Protein AF-A0A974CHT6-F1 (afdb_monomer)

Foldseek 3Di:
DPPDPVVVVVVVVVVLVVVQVVVCVVVVHDDDPVVSVVVVVVVVVVVLVVLLVVLLLVQLVQVVVCCVQQDPDDDPPDPCCLPVVPDPDDVVVVVLECSVVLSVLSVVQSVVCSPPPDHDDPLSSLVSSVVVLVVLVVVPVPDDPVSVVSSCSHCVSVVVVCPDPVVVVSND

Secondary structure (DSSP, 8-state):
---SHHHHHHHHHHHHHHHHHHHHHHTT----HHHHHHHHHHHHHHHHHHHHHHHHHHHHHHHHTTHHHH-SS---S-HHHHHT---SS-HHHHHTSTHHHHHHHHHHHHHHHTTSSSPPPHHHHHHHHHHHHHHHHHHHTTT-HHHHHHHHHHHHHHHHHHHSHHHHHHH-

Radius of gyration: 25.08 Å; Cα contacts (8 Å, |Δi|>4): 79; chains: 1; bounding box: 67×35×67 Å

Mean predicted aligned error: 10.2 Å

pLDDT: mean 80.15, std 12.29, range [48.0, 95.94]

Structure (mmCIF, N/CA/C/O backbone):
data_AF-A0A974CHT6-F1
#
_entry.id   AF-A0A974CHT6-F1
#
loop_
_atom_site.group_PDB
_atom_site.id
_atom_site.type_symbol
_atom_site.label_atom_id
_atom_site.label_alt_id
_atom_site.label_comp_id
_atom_site.label_asym_id
_atom_site.label_entity_id
_atom_site.label_seq_id
_atom_site.pdbx_PDB_ins_code
_atom_site.Cartn_x
_atom_site.Cartn_y
_atom_site.Cartn_z
_atom_site.occupancy
_atom_site.B_iso_or_equiv
_atom_site.auth_seq_id
_atom_site.auth_comp_id
_atom_site.auth_asym_id
_atom_site.auth_atom_id
_atom_site.pdbx_PDB_model_num
ATOM 1 N N . MET A 1 1 ? -43.988 22.613 19.667 1.00 48.34 1 MET A N 1
ATOM 2 C CA . MET A 1 1 ? -43.231 21.391 19.299 1.00 48.34 1 MET A CA 1
ATOM 3 C C . MET A 1 1 ? -41.771 21.501 19.773 1.00 48.34 1 MET A C 1
ATOM 5 O O . MET A 1 1 ? -40.888 21.735 18.965 1.00 48.34 1 MET A O 1
ATOM 9 N N . THR A 1 2 ? -41.495 21.365 21.077 1.00 52.28 2 THR A N 1
ATOM 10 C CA . THR A 1 2 ? -40.150 21.598 21.675 1.00 52.28 2 THR A CA 1
ATOM 11 C C . THR A 1 2 ? -39.684 20.476 22.620 1.00 52.28 2 THR A C 1
ATOM 13 O O . THR A 1 2 ? -38.733 20.643 23.373 1.00 52.28 2 THR A O 1
ATOM 16 N N . GLY A 1 3 ? -40.326 19.301 22.594 1.00 50.88 3 GLY A N 1
ATOM 17 C CA . GLY A 1 3 ? -40.117 18.255 23.609 1.00 50.88 3 GLY A CA 1
ATOM 18 C C . GLY A 1 3 ? -39.080 17.165 23.299 1.00 50.88 3 GLY A C 1
ATOM 19 O O . GLY A 1 3 ? -38.813 16.337 24.166 1.00 50.88 3 GLY A O 1
ATOM 20 N N . PHE A 1 4 ? -38.507 17.107 22.090 1.00 48.00 4 PHE A N 1
ATOM 21 C CA . PHE A 1 4 ? -37.758 15.915 21.650 1.00 48.00 4 PHE A CA 1
ATOM 22 C C . PHE A 1 4 ? -36.236 15.991 21.862 1.00 48.00 4 PHE A C 1
ATOM 24 O O . PHE A 1 4 ? -35.592 14.971 22.102 1.00 48.00 4 PHE A O 1
ATOM 31 N N . THR A 1 5 ? -35.645 17.188 21.863 1.00 51.38 5 THR A N 1
ATOM 32 C CA . THR A 1 5 ? -34.188 17.373 22.006 1.00 51.38 5 THR A CA 1
ATOM 33 C C . THR A 1 5 ? -33.680 17.134 23.433 1.00 51.38 5 THR A C 1
ATOM 35 O O . THR A 1 5 ? -32.550 16.688 23.611 1.00 51.38 5 THR A O 1
ATOM 38 N N . GLY A 1 6 ? -34.512 17.329 24.463 1.00 48.66 6 GLY A N 1
ATOM 39 C CA . GLY A 1 6 ? -34.109 17.139 25.865 1.00 48.66 6 GLY A CA 1
ATOM 40 C C . GLY A 1 6 ? -33.892 15.676 26.285 1.00 48.66 6 GLY A C 1
ATOM 41 O O . GLY A 1 6 ? -33.012 15.388 27.098 1.00 48.66 6 GLY A O 1
ATOM 42 N N . ARG A 1 7 ? -34.648 14.725 25.715 1.00 48.78 7 ARG A N 1
ATOM 43 C CA . ARG A 1 7 ? -34.564 13.300 26.099 1.00 48.78 7 ARG A CA 1
ATOM 44 C C . ARG A 1 7 ? -33.291 12.616 25.597 1.00 48.78 7 ARG A C 1
ATOM 46 O O . ARG A 1 7 ? -32.729 11.790 26.315 1.00 48.78 7 ARG A O 1
ATOM 53 N N . VAL A 1 8 ? -32.797 12.980 24.413 1.00 50.69 8 VAL A N 1
ATOM 54 C CA . VAL A 1 8 ? -31.601 12.353 23.816 1.00 50.69 8 VAL A CA 1
ATOM 55 C C . VAL A 1 8 ? -30.332 12.700 24.609 1.00 50.69 8 VAL A C 1
ATOM 57 O O . VAL A 1 8 ? -29.491 11.829 24.852 1.00 50.69 8 VAL A O 1
ATOM 60 N N . THR A 1 9 ? -30.230 13.934 25.109 1.00 52.81 9 THR A N 1
ATOM 61 C CA . THR A 1 9 ? -29.095 14.413 25.920 1.00 52.81 9 THR A CA 1
ATOM 62 C C . THR A 1 9 ? -29.062 13.788 27.322 1.00 52.81 9 THR A C 1
ATO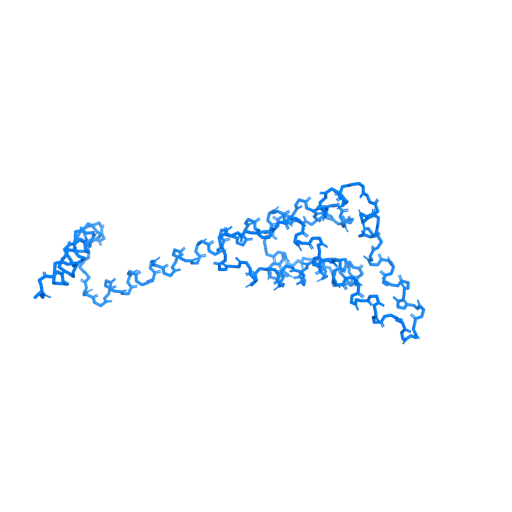M 64 O O . THR A 1 9 ? -27.993 13.571 27.893 1.00 52.81 9 THR A O 1
ATOM 67 N N . ALA A 1 10 ? -30.225 13.457 27.893 1.00 52.91 10 ALA A N 1
ATOM 68 C CA . ALA A 1 10 ? -30.318 12.811 29.205 1.00 52.91 10 ALA A CA 1
ATOM 69 C C . ALA A 1 10 ? -29.922 11.321 29.156 1.00 52.91 10 ALA A C 1
ATOM 71 O O . ALA A 1 10 ? -29.203 10.834 30.032 1.00 52.91 10 ALA A O 1
ATOM 72 N N . ILE A 1 11 ? -30.324 10.606 28.099 1.00 52.44 11 ILE A N 1
ATOM 73 C CA . ILE A 1 11 ? -30.021 9.175 27.917 1.00 52.44 11 ILE A CA 1
ATOM 74 C C . ILE A 1 11 ? -28.517 8.945 27.669 1.00 52.44 11 ILE A C 1
ATOM 76 O O . ILE A 1 11 ? -27.937 7.983 28.186 1.00 52.44 11 ILE A O 1
ATOM 80 N N . THR A 1 12 ? -27.848 9.857 26.957 1.00 53.25 12 THR A N 1
ATOM 81 C CA . THR A 1 12 ? -26.387 9.811 26.746 1.00 53.25 12 THR A CA 1
ATOM 82 C C . THR A 1 12 ? -25.590 10.082 28.027 1.00 53.25 12 THR A C 1
ATOM 84 O O . THR A 1 12 ? -24.554 9.453 28.244 1.00 53.25 12 THR A O 1
ATOM 87 N N . LYS A 1 13 ? -26.077 10.943 28.934 1.00 56.69 13 LYS A N 1
ATOM 88 C CA . LYS A 1 13 ? -25.431 11.178 30.243 1.00 56.69 13 LYS A CA 1
ATOM 89 C C . LYS A 1 13 ? -25.548 9.980 31.196 1.00 56.69 13 LYS A C 1
ATOM 91 O O . LYS A 1 13 ? -24.578 9.638 31.871 1.00 56.69 13 LYS A O 1
ATOM 96 N N . LEU A 1 14 ? -26.703 9.310 31.230 1.00 53.97 14 LEU A N 1
ATOM 97 C CA . LEU A 1 14 ? -26.953 8.178 32.137 1.00 53.97 14 LEU A CA 1
ATOM 98 C C . LEU A 1 14 ? -26.169 6.910 31.761 1.00 53.97 14 LEU A C 1
ATOM 100 O O . LEU A 1 14 ? -25.674 6.197 32.635 1.00 53.97 14 LEU A O 1
ATOM 104 N N . THR A 1 15 ? -26.004 6.640 30.467 1.00 56.62 15 THR A N 1
ATOM 105 C CA . THR A 1 15 ? -25.228 5.484 29.982 1.00 56.62 15 THR A CA 1
ATOM 106 C C . THR A 1 15 ? -23.719 5.660 30.172 1.00 56.62 15 THR A C 1
ATOM 108 O O . THR A 1 15 ? -23.032 4.677 30.460 1.00 56.62 15 THR A O 1
ATOM 111 N N . LYS A 1 16 ? -23.207 6.900 30.110 1.00 59.50 16 LYS A N 1
ATOM 112 C CA . LYS A 1 16 ? -21.796 7.226 30.390 1.00 59.50 16 LYS A CA 1
ATOM 113 C C . LYS A 1 16 ? -21.415 6.904 31.846 1.00 59.50 16 LYS A C 1
ATOM 115 O O . LYS A 1 16 ? -20.364 6.313 32.075 1.00 59.50 16 LYS A O 1
ATOM 120 N N . ARG A 1 17 ? -22.312 7.176 32.807 1.00 64.06 17 ARG A N 1
ATOM 121 C CA . ARG A 1 17 ? -22.082 6.908 34.243 1.00 64.06 17 ARG A CA 1
ATOM 122 C C . ARG A 1 17 ? -22.029 5.424 34.615 1.00 64.06 17 ARG A C 1
ATOM 124 O O . ARG A 1 17 ? -21.276 5.042 35.496 1.00 64.06 17 ARG A O 1
ATOM 131 N N . ARG A 1 18 ? -22.792 4.539 33.963 1.00 70.31 18 ARG A N 1
ATOM 132 C CA . ARG A 1 18 ? -22.760 3.106 34.333 1.00 70.31 18 ARG A CA 1
ATOM 133 C C . ARG A 1 18 ? -21.427 2.429 34.009 1.00 70.31 18 ARG A C 1
ATOM 135 O O . ARG A 1 18 ? -21.003 1.550 34.752 1.00 70.31 18 ARG A O 1
ATOM 142 N N . ARG A 1 19 ? -20.770 2.819 32.910 1.00 70.31 19 ARG A N 1
ATOM 143 C CA . ARG A 1 19 ? -19.466 2.251 32.530 1.00 70.31 19 ARG A CA 1
ATOM 144 C C . ARG A 1 19 ? -18.322 2.802 33.384 1.00 70.31 19 ARG A C 1
ATOM 146 O O . ARG A 1 19 ? -17.406 2.039 33.674 1.00 70.31 19 ARG A O 1
ATOM 153 N N . SER A 1 20 ? -18.403 4.062 33.827 1.00 77.12 20 SER A N 1
ATOM 154 C CA . SER A 1 20 ? -17.371 4.669 34.678 1.00 77.12 20 SER A CA 1
ATOM 155 C C . SER A 1 20 ? -17.254 3.969 36.033 1.00 77.12 20 SER A C 1
ATOM 157 O O . SER A 1 20 ? -16.154 3.592 36.425 1.00 77.12 20 SER A O 1
ATOM 159 N N . TYR A 1 21 ? -18.380 3.666 36.690 1.00 85.00 21 TYR A N 1
ATOM 160 C CA . TYR A 1 21 ? -18.367 3.022 38.012 1.00 85.00 21 TYR A CA 1
ATOM 161 C C . TYR A 1 21 ? -17.761 1.613 38.020 1.00 85.00 21 TYR A C 1
ATOM 163 O O . TYR A 1 21 ? -17.239 1.173 39.044 1.00 85.00 21 TYR A O 1
ATOM 171 N N . LYS A 1 22 ? -17.833 0.881 36.900 1.00 90.19 22 LYS A N 1
ATOM 172 C CA . LYS A 1 22 ? -17.189 -0.435 36.791 1.00 90.19 22 LYS A CA 1
ATOM 173 C C . LYS A 1 22 ? -15.663 -0.290 36.786 1.00 90.19 22 LYS A C 1
ATOM 175 O O . LYS A 1 22 ? -14.997 -0.956 37.568 1.00 90.19 22 LYS A O 1
ATOM 180 N N . TRP A 1 23 ? -15.140 0.614 35.959 1.00 88.69 23 TRP A N 1
ATOM 181 C CA . TRP A 1 23 ? -13.703 0.880 35.854 1.00 88.69 23 TRP A CA 1
ATOM 182 C C . TRP A 1 23 ? -13.120 1.480 37.140 1.00 88.69 23 TRP A C 1
ATOM 184 O O . TRP A 1 23 ? -12.047 1.067 37.558 1.00 88.69 23 TRP A O 1
ATOM 194 N N . GLU A 1 24 ? -13.829 2.398 37.806 1.00 92.75 24 GLU A N 1
ATOM 195 C CA . GLU A 1 24 ? -13.402 2.960 39.103 1.00 92.75 24 GLU A CA 1
ATOM 196 C C . GLU A 1 24 ? -13.269 1.885 40.182 1.00 92.75 24 GLU A C 1
ATOM 198 O O . GLU A 1 24 ? -12.326 1.899 40.972 1.00 92.75 24 GLU A O 1
ATOM 203 N N . ARG A 1 25 ? -14.193 0.916 40.188 1.00 94.06 25 ARG A N 1
ATOM 204 C CA . ARG A 1 25 ? -14.154 -0.224 41.108 1.00 94.06 25 ARG A CA 1
ATOM 205 C C . ARG A 1 25 ? -12.992 -1.166 40.802 1.00 94.06 25 ARG A C 1
ATOM 207 O O . ARG A 1 25 ? -12.315 -1.597 41.726 1.00 94.06 25 ARG A O 1
ATOM 214 N N . GLU A 1 26 ? -12.773 -1.488 39.528 1.00 93.81 26 GLU A N 1
ATOM 215 C CA . GLU A 1 26 ? -11.685 -2.375 39.089 1.00 93.81 26 GLU A CA 1
ATOM 216 C C . GLU A 1 26 ? -10.303 -1.761 39.347 1.00 93.81 26 GLU A C 1
ATOM 218 O O . GLU A 1 26 ? -9.392 -2.461 39.776 1.00 93.81 26 GLU A O 1
ATOM 223 N N . LEU A 1 27 ? -10.161 -0.449 39.143 1.00 92.50 27 LEU A N 1
ATOM 224 C CA . LEU A 1 27 ? -8.911 0.288 39.351 1.00 92.50 27 LEU A CA 1
ATOM 225 C C . LEU A 1 27 ? -8.738 0.808 40.787 1.00 92.50 27 LEU A C 1
ATOM 227 O O . LEU A 1 27 ? -7.712 1.417 41.080 1.00 92.50 27 LEU A O 1
ATOM 231 N N . GLN A 1 28 ? -9.735 0.604 41.658 1.00 95.81 28 GLN A N 1
ATOM 232 C CA . GLN A 1 28 ? -9.777 1.104 43.039 1.00 95.81 28 GLN A CA 1
ATOM 233 C C . GLN A 1 28 ? -9.444 2.606 43.156 1.00 95.81 28 GLN A C 1
ATOM 235 O O . GLN A 1 28 ? -8.813 3.052 44.113 1.00 95.81 28 GLN A O 1
ATOM 240 N N . ARG A 1 29 ? -9.872 3.404 42.170 1.00 94.50 29 ARG A N 1
ATOM 241 C CA . ARG A 1 29 ? -9.608 4.847 42.075 1.00 94.50 29 ARG A CA 1
ATOM 242 C C . ARG A 1 29 ? -10.847 5.569 41.566 1.00 94.50 29 ARG A C 1
ATOM 244 O O . ARG A 1 29 ? -11.471 5.116 40.613 1.00 94.50 29 ARG A O 1
ATOM 251 N N . THR A 1 30 ? -11.165 6.714 42.161 1.00 94.19 30 THR A N 1
ATOM 252 C CA . THR A 1 30 ? -12.167 7.648 41.636 1.00 94.19 30 THR A CA 1
ATOM 253 C C . THR A 1 30 ? -11.527 8.580 40.608 1.00 94.19 30 THR A C 1
ATOM 255 O O . THR A 1 30 ? -10.381 9.004 40.773 1.00 94.19 30 THR A O 1
ATOM 258 N N . PHE A 1 31 ? -12.253 8.899 39.538 1.00 91.12 31 PHE A N 1
ATOM 259 C CA . PHE A 1 31 ? -11.799 9.859 38.535 1.00 91.12 31 PHE A CA 1
ATOM 260 C C . PHE A 1 31 ? -12.698 11.090 38.555 1.00 91.12 31 PHE A C 1
ATOM 262 O O . PHE A 1 31 ? -13.922 11.004 38.656 1.00 91.12 31 PHE A O 1
ATOM 269 N N . THR A 1 32 ? -12.081 12.252 38.416 1.00 93.56 32 THR A N 1
ATOM 270 C CA . THR A 1 32 ? -12.792 13.498 38.138 1.00 93.56 32 THR A CA 1
ATOM 271 C C . THR A 1 32 ? -13.400 13.468 36.733 1.00 93.56 32 THR A C 1
ATOM 273 O O . THR A 1 32 ? -12.954 12.731 35.846 1.00 93.56 32 THR A O 1
ATOM 276 N N . ASP A 1 33 ? -14.408 14.308 36.488 1.00 88.75 33 ASP A N 1
ATOM 277 C CA . ASP A 1 33 ? -15.046 14.401 35.168 1.00 88.75 33 ASP A CA 1
ATOM 278 C C . ASP A 1 33 ? -14.041 14.763 34.050 1.00 88.75 33 ASP A C 1
ATOM 280 O O . ASP A 1 33 ? -14.169 14.288 32.916 1.00 88.75 33 ASP A O 1
ATOM 284 N N . SER A 1 34 ? -13.015 15.568 34.355 1.00 90.88 34 SER A N 1
ATOM 285 C CA . SER A 1 34 ? -11.960 15.953 33.406 1.00 90.88 34 SER A CA 1
ATOM 286 C C . SER A 1 34 ? -10.999 14.801 33.091 1.00 90.88 34 SER A C 1
ATOM 288 O O . SER A 1 34 ? -10.653 14.586 31.922 1.00 90.88 34 SER A O 1
ATOM 290 N N . GLU A 1 35 ? -10.611 14.008 34.092 1.00 91.81 35 GLU A N 1
ATOM 291 C CA . GLU A 1 35 ? -9.828 12.785 33.886 1.00 91.81 35 GLU A CA 1
ATOM 292 C C . GLU A 1 35 ? -10.614 11.776 33.046 1.00 91.81 35 GLU A C 1
ATOM 294 O O . GLU A 1 35 ? -10.083 11.237 32.074 1.00 91.81 35 GLU A O 1
ATOM 299 N N . TRP A 1 36 ? -11.907 11.593 33.334 1.00 91.06 36 TRP A N 1
ATOM 300 C CA . TRP A 1 36 ? -12.780 10.731 32.537 1.00 91.06 36 TRP A CA 1
ATOM 301 C C . TRP A 1 36 ? -12.861 11.170 31.078 1.00 91.06 36 TRP A C 1
ATOM 303 O O . TRP A 1 36 ? -12.789 10.342 30.165 1.00 91.06 36 TRP A O 1
ATOM 313 N N . GLN A 1 37 ? -12.987 12.474 30.834 1.00 86.12 37 GLN A N 1
ATOM 314 C CA . GLN A 1 37 ? -12.999 13.009 29.478 1.00 86.12 37 GLN A CA 1
ATOM 315 C C . GLN A 1 37 ? -11.670 12.751 28.754 1.00 86.12 37 GLN A C 1
ATOM 317 O O . GLN A 1 37 ? -11.675 12.414 27.566 1.00 86.12 37 GLN A O 1
ATOM 322 N N . THR A 1 38 ? -10.548 12.837 29.469 1.00 90.50 38 THR A N 1
ATOM 323 C CA . THR A 1 38 ? -9.214 12.521 28.942 1.00 90.50 38 THR A CA 1
ATOM 324 C C . THR A 1 38 ? -9.090 11.038 28.595 1.00 90.50 38 THR A C 1
ATOM 326 O O . THR A 1 38 ? -8.696 10.710 27.477 1.00 90.50 38 THR A O 1
ATOM 329 N N . VAL A 1 39 ? -9.507 10.135 29.491 1.00 86.75 39 VAL A N 1
ATOM 330 C CA . VAL A 1 39 ? -9.496 8.677 29.264 1.00 86.75 39 VAL A CA 1
ATOM 331 C C . VAL A 1 39 ? -10.338 8.299 28.049 1.00 86.75 39 VAL A C 1
ATOM 333 O O . VAL A 1 39 ? -9.865 7.573 27.177 1.00 86.75 39 VAL A O 1
ATOM 336 N N . VAL A 1 40 ? -11.564 8.821 27.941 1.00 84.44 40 VAL A N 1
ATOM 337 C CA . VAL A 1 40 ? -12.448 8.543 26.798 1.00 84.44 40 VAL A CA 1
ATOM 338 C C . VAL A 1 40 ? -11.849 9.076 25.497 1.00 84.44 40 VAL A C 1
ATOM 340 O O . VAL A 1 40 ? -11.851 8.371 24.488 1.00 84.44 40 VAL A O 1
ATOM 343 N N . THR A 1 41 ? -11.303 10.294 25.516 1.00 85.06 41 THR A N 1
ATOM 344 C CA . THR A 1 41 ? -10.661 10.896 24.337 1.00 85.06 41 THR A CA 1
ATOM 345 C C . THR A 1 41 ? -9.451 10.077 23.894 1.00 85.06 41 THR A C 1
ATOM 347 O O . THR A 1 41 ? -9.311 9.783 22.707 1.00 85.06 41 THR A O 1
ATOM 350 N N . ASN A 1 42 ? -8.606 9.656 24.836 1.00 83.88 42 ASN A N 1
ATOM 351 C CA . ASN A 1 42 ? -7.433 8.835 24.553 1.00 83.88 42 ASN A CA 1
ATOM 352 C C . ASN A 1 42 ? -7.827 7.441 24.061 1.00 83.88 42 ASN A C 1
ATOM 354 O O . ASN A 1 42 ? -7.306 7.007 23.044 1.00 83.88 42 ASN A O 1
ATOM 358 N N . SER A 1 43 ? -8.800 6.777 24.689 1.00 79.62 43 SER A N 1
ATOM 359 C CA . SER A 1 43 ? -9.312 5.472 24.244 1.00 79.62 43 SER A CA 1
ATOM 360 C C . SER A 1 43 ? -9.890 5.533 22.825 1.00 79.62 43 SER A C 1
ATOM 362 O O . SER A 1 43 ? -9.609 4.668 21.990 1.00 79.62 43 SER A O 1
ATOM 364 N N . TYR A 1 44 ? -10.640 6.593 22.511 1.00 78.50 44 TYR A N 1
ATOM 365 C CA . TYR A 1 44 ? -11.153 6.828 21.163 1.00 78.50 44 TYR A CA 1
ATOM 366 C C . TYR A 1 44 ? -10.018 7.034 20.150 1.00 78.50 44 TYR A C 1
ATOM 368 O O . TYR A 1 44 ? -10.007 6.387 19.101 1.00 78.50 44 TYR A O 1
ATOM 376 N N . ARG A 1 45 ? -9.024 7.871 20.483 1.00 75.88 45 ARG A N 1
ATOM 377 C CA . ARG A 1 45 ? -7.820 8.072 19.659 1.00 75.88 45 ARG A CA 1
ATOM 378 C C . ARG A 1 45 ? -7.055 6.765 19.450 1.00 75.88 45 ARG A C 1
ATOM 380 O O . ARG A 1 45 ? -6.753 6.437 18.310 1.00 75.88 45 ARG A O 1
ATOM 387 N N . SER A 1 46 ? -6.820 5.983 20.504 1.00 76.06 46 SER A N 1
ATOM 388 C CA . SER A 1 46 ? -6.174 4.668 20.425 1.00 76.06 46 SER A CA 1
ATOM 389 C C . SER A 1 46 ? -6.948 3.705 19.529 1.00 76.06 46 SER A C 1
ATOM 391 O O . SER A 1 46 ? -6.338 3.004 18.731 1.00 76.06 46 SER A O 1
ATOM 393 N N . THR A 1 47 ? -8.282 3.707 19.591 1.00 78.75 47 THR A N 1
ATOM 394 C CA . THR A 1 47 ? -9.122 2.868 18.720 1.00 78.75 47 THR A CA 1
ATOM 395 C C . THR A 1 47 ? -9.000 3.279 17.250 1.00 78.75 47 THR A C 1
ATOM 397 O O . THR A 1 47 ? -8.926 2.418 16.375 1.00 78.75 47 THR A O 1
ATOM 400 N N . ILE A 1 48 ? -8.949 4.584 16.959 1.00 72.75 48 ILE A N 1
ATOM 401 C CA . ILE A 1 48 ? -8.688 5.084 15.601 1.00 72.75 48 ILE A CA 1
ATOM 402 C C . ILE A 1 48 ? -7.294 4.652 15.139 1.00 72.75 48 ILE A C 1
ATOM 404 O O . ILE A 1 48 ? -7.174 4.088 14.056 1.00 72.75 48 ILE A O 1
ATOM 408 N N . CYS A 1 49 ? -6.261 4.864 15.957 1.00 72.25 49 CYS A N 1
ATOM 409 C CA . CYS A 1 49 ? -4.892 4.465 15.633 1.00 72.25 49 CYS A CA 1
ATOM 410 C C . CYS A 1 49 ? -4.775 2.954 15.393 1.00 72.25 49 CYS A C 1
ATOM 412 O O . CYS A 1 49 ? -4.130 2.551 14.432 1.00 72.25 49 CYS A O 1
ATOM 414 N N . ALA A 1 50 ? -5.448 2.126 16.197 1.00 76.50 50 ALA A N 1
ATOM 415 C CA . ALA A 1 50 ? -5.469 0.676 16.025 1.00 76.50 50 ALA A CA 1
ATOM 416 C C . ALA A 1 50 ? -6.103 0.270 14.686 1.00 76.50 50 ALA A C 1
ATOM 418 O O . ALA A 1 50 ? -5.526 -0.529 13.955 1.00 76.50 50 ALA A O 1
ATOM 419 N N . ARG A 1 51 ? -7.240 0.874 14.314 1.00 75.31 51 ARG A N 1
ATOM 420 C CA . ARG A 1 51 ? -7.874 0.637 13.002 1.00 75.31 51 ARG A CA 1
ATOM 421 C C . ARG A 1 51 ? -6.985 1.080 11.842 1.00 75.31 51 ARG A C 1
ATOM 423 O O . ARG A 1 51 ? -6.907 0.391 10.831 1.00 75.31 51 ARG A O 1
ATOM 430 N N . LEU A 1 52 ? -6.306 2.218 11.987 1.00 72.56 52 LEU A N 1
ATOM 431 C CA . LEU A 1 52 ? -5.348 2.701 10.991 1.00 72.56 52 LEU A CA 1
ATOM 432 C C . LEU A 1 52 ? -4.168 1.736 10.841 1.00 72.56 52 LEU A C 1
ATOM 434 O O . LEU A 1 52 ? -3.780 1.412 9.723 1.00 72.56 52 LEU A O 1
ATOM 438 N N . GLN A 1 53 ? -3.622 1.244 11.953 1.00 73.94 53 GLN A N 1
ATOM 439 C CA . GLN A 1 53 ? -2.524 0.283 11.951 1.00 73.94 53 GLN A CA 1
ATOM 440 C C . GLN A 1 53 ? -2.941 -1.056 11.332 1.00 73.94 53 GLN A C 1
ATOM 442 O O . GLN A 1 53 ? -2.199 -1.605 10.521 1.00 73.94 53 GLN A O 1
ATOM 447 N N . GLU A 1 54 ? -4.136 -1.550 11.657 1.00 79.50 54 GLU A N 1
ATOM 448 C CA . GLU A 1 54 ? -4.701 -2.763 11.064 1.00 79.50 54 GLU A CA 1
ATOM 449 C C . GLU A 1 54 ? -4.863 -2.619 9.545 1.00 79.50 54 GLU A C 1
ATOM 451 O O . GLU A 1 54 ? -4.442 -3.498 8.792 1.00 79.50 54 GLU A O 1
ATOM 456 N N . ASN A 1 55 ? -5.416 -1.494 9.082 1.00 75.44 55 ASN A N 1
ATOM 457 C CA . ASN A 1 55 ? -5.531 -1.214 7.654 1.00 75.44 55 ASN A CA 1
ATOM 458 C C . ASN A 1 55 ? -4.150 -1.168 6.998 1.00 75.44 55 ASN A C 1
ATOM 460 O O . ASN A 1 55 ? -3.933 -1.871 6.019 1.00 75.44 55 ASN A O 1
ATOM 464 N N . ASN A 1 56 ? -3.187 -0.442 7.568 1.00 71.88 56 ASN A N 1
ATOM 465 C CA . ASN A 1 56 ? -1.819 -0.390 7.047 1.00 71.88 56 ASN A CA 1
ATOM 466 C C . ASN A 1 56 ? -1.171 -1.780 6.959 1.00 71.88 56 ASN A C 1
ATOM 468 O O . ASN A 1 56 ? -0.505 -2.082 5.972 1.00 71.88 56 ASN A O 1
ATOM 472 N N . TYR A 1 57 ? -1.402 -2.652 7.940 1.00 78.50 57 TYR A N 1
ATOM 473 C CA . TYR A 1 57 ? -0.895 -4.022 7.905 1.00 78.50 57 TYR A CA 1
ATOM 474 C C . TYR A 1 57 ? -1.559 -4.865 6.802 1.00 78.50 57 TYR A C 1
ATOM 476 O O . TYR A 1 57 ? -0.883 -5.592 6.072 1.00 78.50 57 TYR A O 1
ATOM 484 N N . LYS A 1 58 ? -2.877 -4.726 6.604 1.00 81.56 58 LYS A N 1
ATOM 485 C CA . LYS A 1 58 ? -3.594 -5.362 5.482 1.00 81.56 58 LYS A CA 1
ATOM 486 C C . LYS A 1 58 ? -3.067 -4.888 4.123 1.00 81.56 58 LYS A C 1
ATOM 488 O O . LYS A 1 58 ? -2.905 -5.703 3.221 1.00 81.56 58 LYS A O 1
ATOM 493 N N . LEU A 1 59 ? -2.742 -3.602 3.997 1.00 77.62 59 LEU A N 1
ATOM 494 C CA . LEU A 1 59 ? -2.138 -3.034 2.787 1.00 77.62 59 LEU A CA 1
ATOM 495 C C . LEU A 1 59 ? -0.767 -3.638 2.497 1.00 77.62 59 LEU A C 1
ATOM 497 O O . LEU A 1 59 ? -0.514 -4.100 1.387 1.00 77.62 59 LEU A O 1
ATOM 501 N N . LEU A 1 60 ? 0.099 -3.673 3.510 1.00 74.62 60 LEU A N 1
ATOM 502 C CA . LEU A 1 60 ? 1.446 -4.219 3.377 1.00 74.62 60 LEU A CA 1
ATOM 503 C C . LEU A 1 60 ? 1.421 -5.720 3.068 1.00 74.62 60 LEU A C 1
ATOM 505 O O . LEU A 1 60 ? 2.136 -6.171 2.182 1.00 74.62 60 LEU A O 1
ATOM 509 N N . SER A 1 61 ? 0.564 -6.495 3.734 1.00 78.88 61 SER A N 1
ATOM 510 C CA . SER A 1 61 ? 0.462 -7.945 3.504 1.00 78.88 61 SER A CA 1
ATOM 511 C C . SER A 1 61 ? -0.052 -8.312 2.108 1.00 78.88 61 SER A C 1
ATOM 513 O O . SER A 1 61 ? 0.435 -9.275 1.516 1.00 78.88 61 SER A O 1
ATOM 515 N N . GLN A 1 62 ? -0.992 -7.550 1.536 1.00 76.69 62 GLN A N 1
ATOM 516 C CA . GLN A 1 62 ? -1.383 -7.738 0.133 1.00 76.69 62 GLN A CA 1
ATOM 517 C C . GLN A 1 62 ? -0.215 -7.462 -0.812 1.00 76.69 62 GLN A C 1
ATOM 519 O O . GLN A 1 62 ? -0.016 -8.190 -1.784 1.00 76.69 62 GLN A O 1
ATOM 524 N N . TRP A 1 63 ? 0.588 -6.455 -0.486 1.00 74.69 63 TRP A N 1
ATOM 525 C CA . TRP A 1 63 ? 1.757 -6.091 -1.266 1.00 74.69 63 TRP A CA 1
ATOM 526 C C . TRP A 1 63 ? 2.876 -7.139 -1.218 1.00 74.69 63 TRP A C 1
ATOM 528 O O . TRP A 1 63 ? 3.463 -7.462 -2.251 1.00 74.69 63 TRP A O 1
ATOM 538 N N . TYR A 1 64 ? 3.106 -7.764 -0.062 1.00 76.81 64 TYR A N 1
ATOM 539 C CA . TYR A 1 64 ? 4.060 -8.872 0.089 1.00 76.81 64 TYR A CA 1
ATOM 540 C C . TYR A 1 64 ? 3.786 -10.062 -0.826 1.00 76.81 64 TYR A C 1
ATOM 542 O O . TYR A 1 64 ? 4.716 -10.755 -1.225 1.00 76.81 64 TYR A O 1
ATOM 550 N N . ARG A 1 65 ? 2.530 -10.278 -1.222 1.00 75.75 65 ARG A N 1
ATOM 551 C CA . ARG A 1 65 ? 2.180 -11.348 -2.168 1.00 75.75 65 ARG A CA 1
ATOM 552 C C . ARG A 1 65 ? 2.591 -11.034 -3.606 1.00 75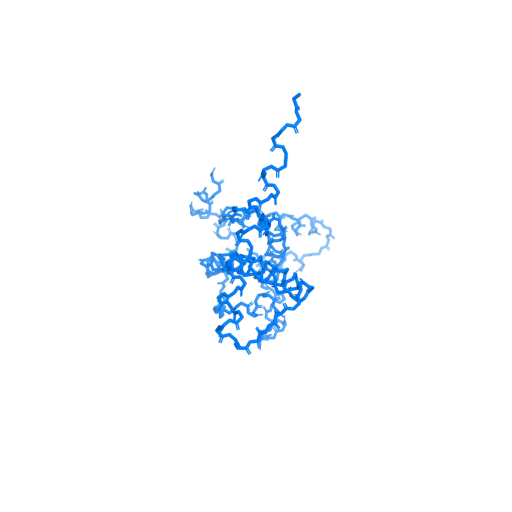.75 65 ARG A C 1
ATOM 554 O O . ARG A 1 65 ? 2.729 -11.953 -4.407 1.00 75.75 65 ARG A O 1
ATOM 561 N N . LEU A 1 66 ? 2.761 -9.755 -3.933 1.00 74.06 66 LEU A N 1
ATOM 562 C CA . LEU A 1 66 ? 3.151 -9.294 -5.262 1.00 74.06 66 LEU A CA 1
ATOM 563 C C . LEU A 1 66 ? 4.658 -9.112 -5.410 1.00 74.06 66 LEU A C 1
ATOM 565 O O . LEU A 1 66 ? 5.185 -9.357 -6.488 1.00 74.06 66 LEU A O 1
ATOM 569 N N . LEU A 1 67 ? 5.351 -8.706 -4.345 1.00 77.88 67 LEU A N 1
ATOM 570 C CA . LEU A 1 67 ? 6.786 -8.405 -4.377 1.00 77.88 67 LEU A CA 1
ATOM 571 C C . LEU A 1 67 ? 7.643 -9.506 -5.035 1.00 77.88 67 LEU A C 1
ATOM 573 O O . LEU A 1 67 ? 8.381 -9.175 -5.963 1.00 77.88 67 LEU A O 1
ATOM 577 N N . PRO A 1 68 ? 7.498 -10.800 -4.685 1.00 80.25 68 PRO A N 1
ATOM 578 C CA . PRO A 1 68 ? 8.287 -11.868 -5.302 1.00 80.25 68 PRO A CA 1
ATOM 579 C C . PRO A 1 68 ? 8.073 -12.028 -6.812 1.00 80.25 68 PRO A C 1
ATOM 581 O O . PRO A 1 68 ? 8.876 -12.670 -7.476 1.00 80.25 68 PRO A O 1
ATOM 584 N N . LYS A 1 69 ? 6.988 -11.473 -7.366 1.00 76.81 69 LYS A N 1
ATOM 585 C CA . LYS A 1 69 ? 6.684 -11.566 -8.798 1.00 76.81 69 LYS A CA 1
ATOM 586 C C . LYS A 1 69 ? 7.454 -10.547 -9.635 1.00 76.81 69 LYS A C 1
ATOM 588 O O . LYS A 1 69 ? 7.615 -10.762 -10.829 1.00 76.81 69 LYS A O 1
ATOM 593 N N . PHE A 1 70 ? 7.905 -9.444 -9.030 1.00 75.94 70 PHE A N 1
ATOM 594 C CA . PHE A 1 70 ? 8.551 -8.323 -9.742 1.00 75.94 70 PHE A CA 1
ATOM 595 C C . PHE A 1 70 ? 9.938 -7.991 -9.198 1.00 75.94 70 PHE A C 1
ATOM 597 O O . PHE A 1 70 ? 10.589 -7.070 -9.688 1.00 75.94 70 PHE A O 1
ATOM 604 N N . THR A 1 71 ? 10.377 -8.696 -8.156 1.00 75.69 71 THR A N 1
ATOM 605 C CA . THR A 1 71 ? 11.705 -8.534 -7.576 1.00 75.69 71 THR A CA 1
ATOM 606 C C . THR A 1 71 ? 12.378 -9.889 -7.479 1.00 75.69 71 THR A C 1
ATOM 608 O O . THR A 1 71 ? 11.794 -10.841 -6.972 1.00 75.69 71 THR A O 1
ATOM 611 N N . ASP A 1 72 ? 13.640 -9.937 -7.870 1.00 73.88 72 ASP A N 1
ATOM 612 C CA . ASP A 1 72 ? 14.567 -11.046 -7.650 1.00 73.88 72 ASP A CA 1
ATOM 613 C C . ASP A 1 72 ? 15.041 -11.165 -6.191 1.00 73.88 72 ASP A C 1
ATOM 615 O O . ASP A 1 72 ? 15.772 -12.087 -5.833 1.00 73.88 72 ASP A O 1
ATOM 619 N N . MET A 1 73 ? 14.635 -10.232 -5.328 1.00 74.31 73 MET A N 1
ATOM 620 C CA . MET A 1 73 ? 15.060 -10.188 -3.938 1.00 74.31 73 MET A CA 1
ATOM 621 C C . MET A 1 73 ? 14.062 -10.865 -3.005 1.00 74.31 73 MET A C 1
ATOM 623 O O . MET A 1 73 ? 12.873 -10.549 -2.983 1.00 74.31 73 MET A O 1
ATOM 627 N N . ALA A 1 74 ? 14.588 -11.728 -2.138 1.00 77.62 74 ALA A N 1
ATOM 628 C CA . ALA A 1 74 ? 13.879 -12.174 -0.952 1.00 77.62 74 ALA A CA 1
ATOM 629 C C . ALA A 1 74 ? 13.798 -11.005 0.039 1.00 77.62 74 ALA A C 1
ATOM 631 O O . ALA A 1 74 ? 14.768 -10.675 0.723 1.00 77.62 74 ALA A O 1
ATOM 632 N N . ILE A 1 75 ? 12.647 -10.342 0.079 1.00 75.00 75 ILE A N 1
ATOM 633 C CA . ILE A 1 75 ? 12.404 -9.255 1.022 1.00 75.00 75 ILE A CA 1
ATOM 634 C C . ILE A 1 75 ? 11.870 -9.862 2.322 1.00 75.00 75 ILE A C 1
ATOM 636 O O . ILE A 1 75 ? 10.873 -10.586 2.272 1.00 75.00 75 ILE A O 1
ATOM 640 N N . PRO A 1 76 ? 12.498 -9.586 3.480 1.00 76.56 76 PRO A N 1
ATOM 641 C CA . PRO A 1 76 ? 11.980 -10.040 4.764 1.00 76.56 76 PRO A CA 1
ATOM 642 C C . PRO A 1 76 ? 10.558 -9.515 4.977 1.00 76.56 76 PRO A C 1
ATOM 644 O O . PRO A 1 76 ? 10.312 -8.331 4.747 1.00 76.56 76 PRO A O 1
ATOM 647 N N . ASP A 1 77 ? 9.647 -10.365 5.456 1.00 72.81 77 ASP A N 1
ATOM 648 C CA . ASP A 1 77 ? 8.288 -9.962 5.840 1.00 72.81 77 ASP A CA 1
ATOM 649 C C . AS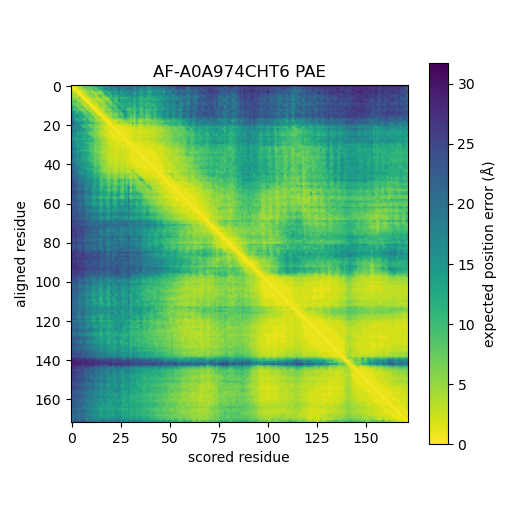P A 1 77 ? 8.324 -9.139 7.138 1.00 72.81 77 ASP A C 1
ATOM 651 O O . ASP A 1 77 ? 8.056 -9.619 8.239 1.00 72.81 77 ASP A O 1
ATOM 655 N N . SER A 1 78 ? 8.764 -7.887 7.019 1.00 76.00 78 SER A N 1
ATOM 656 C CA . SER A 1 78 ? 8.889 -6.954 8.130 1.00 76.00 78 SER A CA 1
ATOM 657 C C . SER A 1 78 ? 8.309 -5.591 7.775 1.00 76.00 78 SER A C 1
ATOM 659 O O . SER A 1 78 ? 8.723 -4.925 6.825 1.00 76.00 78 SER A O 1
ATOM 661 N N . ALA A 1 79 ? 7.368 -5.107 8.586 1.00 69.12 79 ALA A N 1
ATOM 662 C CA . ALA A 1 79 ? 6.807 -3.769 8.415 1.00 69.12 79 ALA A CA 1
ATOM 663 C C . ALA A 1 79 ? 7.873 -2.663 8.556 1.00 69.12 79 ALA A C 1
ATOM 665 O O . ALA A 1 79 ? 7.775 -1.633 7.884 1.00 69.12 79 ALA A O 1
ATOM 666 N N . SER A 1 80 ? 8.911 -2.872 9.381 1.00 72.94 80 SER A N 1
ATOM 667 C CA . SER A 1 80 ? 9.987 -1.887 9.577 1.00 72.94 80 SER A CA 1
ATOM 668 C C . SER A 1 80 ? 10.814 -1.668 8.310 1.00 72.94 80 SER A C 1
ATOM 670 O O . SER A 1 80 ? 11.250 -0.546 8.048 1.00 72.94 80 SER A O 1
ATOM 672 N N . PHE A 1 81 ? 10.951 -2.701 7.478 1.00 71.81 81 PHE A N 1
ATOM 673 C CA . PHE A 1 81 ? 11.668 -2.630 6.210 1.00 71.81 81 PHE A CA 1
ATOM 674 C C . PHE A 1 81 ? 11.044 -1.601 5.255 1.00 71.81 81 PHE A C 1
ATOM 676 O O . PHE A 1 81 ? 11.756 -0.792 4.666 1.00 71.81 81 PHE A O 1
ATOM 683 N N . PHE A 1 82 ? 9.713 -1.582 5.131 1.00 65.50 82 PHE A N 1
ATOM 684 C CA . PHE A 1 82 ? 9.012 -0.683 4.204 1.00 65.50 82 PHE A CA 1
ATOM 685 C C . PHE A 1 82 ? 8.649 0.664 4.819 1.00 65.50 82 PHE A C 1
ATOM 687 O O . PHE A 1 82 ? 8.788 1.695 4.161 1.00 65.50 82 PHE A O 1
ATOM 694 N N . LEU A 1 83 ? 8.167 0.662 6.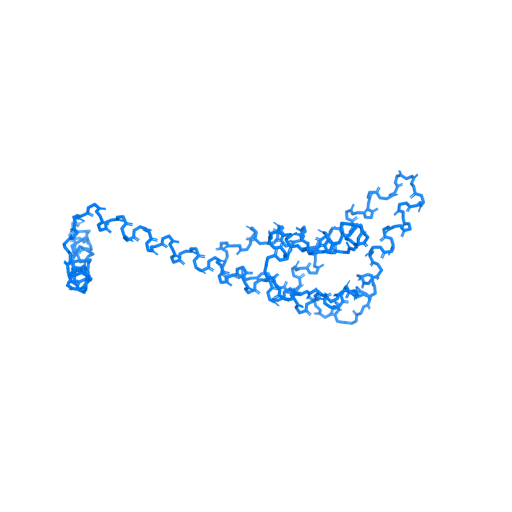064 1.00 68.56 83 LEU A N 1
ATOM 695 C CA . LEU A 1 83 ? 7.674 1.881 6.703 1.00 68.56 83 LEU A CA 1
ATOM 696 C C . LEU A 1 83 ? 8.812 2.764 7.204 1.00 68.56 83 LEU A C 1
ATOM 698 O O . LEU A 1 83 ? 8.734 3.984 7.088 1.00 68.56 83 LEU A O 1
ATOM 702 N N . LEU A 1 84 ? 9.857 2.146 7.754 1.00 70.38 84 LEU A N 1
ATOM 703 C CA . LEU A 1 84 ? 10.960 2.854 8.403 1.00 70.38 84 LEU A CA 1
ATOM 704 C C . LEU A 1 84 ? 12.244 2.813 7.579 1.00 70.38 84 LEU A C 1
ATOM 706 O O . LEU A 1 84 ? 13.203 3.495 7.923 1.00 70.38 84 LEU A O 1
ATOM 710 N N . HIS A 1 85 ? 12.267 2.034 6.491 1.00 65.81 85 HIS A N 1
ATOM 711 C CA . HIS A 1 85 ? 13.470 1.806 5.693 1.00 65.81 85 HIS A CA 1
ATOM 712 C C . HIS A 1 85 ? 14.645 1.258 6.525 1.00 65.81 85 HIS A C 1
ATOM 714 O O . HIS A 1 85 ? 15.804 1.396 6.142 1.00 65.81 85 HIS A O 1
ATOM 720 N N . CYS A 1 86 ? 14.349 0.620 7.664 1.00 66.50 86 CYS A N 1
ATOM 721 C CA . CYS A 1 86 ? 15.338 -0.028 8.516 1.00 66.50 86 CYS A CA 1
ATOM 722 C C . CYS A 1 86 ? 15.668 -1.394 7.919 1.00 66.50 86 CYS A C 1
ATOM 724 O O . CYS A 1 86 ? 15.026 -2.393 8.242 1.00 66.50 86 CYS A O 1
ATOM 726 N N . ASN A 1 87 ? 16.636 -1.427 7.012 1.00 69.75 87 ASN A N 1
ATOM 727 C CA . ASN A 1 87 ? 17.161 -2.660 6.447 1.00 69.75 87 ASN A CA 1
ATOM 728 C C . ASN A 1 87 ? 18.692 -2.671 6.535 1.00 69.75 87 ASN A C 1
ATOM 730 O O . ASN A 1 87 ? 19.334 -1.628 6.476 1.00 69.75 87 ASN A O 1
ATOM 734 N N . GLU A 1 88 ? 19.272 -3.861 6.684 1.00 73.81 88 GLU A N 1
ATOM 735 C CA . GLU A 1 88 ? 20.731 -4.064 6.704 1.00 73.81 88 GLU A CA 1
ATOM 736 C C . GLU A 1 88 ? 21.338 -4.079 5.288 1.00 73.81 88 GLU A C 1
ATOM 738 O O . GLU A 1 88 ? 22.525 -4.338 5.096 1.00 73.81 88 GLU A O 1
ATOM 743 N N . MET A 1 89 ? 20.522 -3.831 4.260 1.00 72.00 89 MET A N 1
ATOM 744 C CA . MET A 1 89 ? 20.953 -3.892 2.872 1.00 72.00 89 MET A CA 1
ATOM 745 C C . MET A 1 89 ? 21.641 -2.591 2.455 1.00 72.00 89 MET A C 1
ATOM 747 O O . MET A 1 89 ? 21.185 -1.491 2.755 1.00 72.00 89 MET A O 1
ATOM 751 N N . SER A 1 90 ? 22.740 -2.707 1.705 1.00 75.81 90 SER A N 1
ATOM 752 C CA . SER A 1 90 ? 23.468 -1.524 1.249 1.00 75.81 90 SER A CA 1
ATOM 753 C C . SER A 1 90 ? 22.626 -0.692 0.261 1.00 75.81 90 SER A C 1
ATOM 755 O O . SER A 1 90 ? 21.974 -1.256 -0.626 1.00 75.81 90 SER A O 1
ATOM 757 N N . PRO A 1 91 ? 22.679 0.654 0.321 1.00 66.94 91 PRO A N 1
ATOM 758 C CA . PRO A 1 91 ? 21.951 1.525 -0.610 1.00 66.94 91 PRO A CA 1
ATOM 759 C C . PRO A 1 91 ? 22.269 1.255 -2.089 1.00 66.94 91 PRO A C 1
ATOM 761 O O . PRO A 1 91 ? 21.431 1.460 -2.967 1.00 66.94 91 PRO A O 1
ATOM 764 N N . ALA A 1 92 ? 23.472 0.746 -2.375 1.00 72.25 92 ALA A N 1
ATOM 765 C CA . ALA A 1 92 ? 23.896 0.370 -3.720 1.00 72.25 92 ALA A CA 1
ATOM 766 C C . ALA A 1 92 ? 23.034 -0.753 -4.325 1.00 72.25 92 ALA A C 1
ATOM 768 O O . ALA A 1 92 ? 22.731 -0.696 -5.517 1.00 72.25 92 ALA A O 1
ATOM 769 N N . ARG A 1 93 ? 22.580 -1.724 -3.515 1.00 70.12 93 ARG A N 1
ATOM 770 C CA . ARG A 1 93 ? 21.667 -2.792 -3.968 1.00 70.12 93 ARG A CA 1
ATOM 771 C C . ARG A 1 93 ? 20.280 -2.255 -4.324 1.00 70.12 93 ARG A C 1
ATOM 773 O O . ARG A 1 93 ? 19.656 -2.735 -5.263 1.00 70.12 93 ARG A O 1
ATOM 780 N N . TYR A 1 94 ? 19.826 -1.210 -3.636 1.00 67.31 94 TYR A N 1
ATOM 781 C CA . TYR A 1 94 ? 18.528 -0.586 -3.899 1.00 67.31 94 TYR A CA 1
ATOM 782 C C . TYR A 1 94 ? 18.495 0.330 -5.105 1.00 67.31 94 TYR A C 1
ATOM 784 O O . TYR A 1 94 ? 17.440 0.487 -5.717 1.00 67.31 94 TYR A O 1
ATOM 792 N N . ARG A 1 95 ? 19.625 0.960 -5.437 1.00 66.69 95 ARG A N 1
ATOM 793 C CA . ARG A 1 95 ? 19.667 2.021 -6.450 1.00 66.69 95 ARG A CA 1
ATOM 794 C C . ARG A 1 95 ? 19.180 1.551 -7.822 1.00 66.69 95 ARG A C 1
ATOM 796 O O . ARG A 1 95 ? 18.624 2.350 -8.567 1.00 66.69 95 ARG A O 1
ATOM 803 N N . LYS A 1 96 ? 19.376 0.268 -8.132 1.00 69.00 96 LYS A N 1
ATOM 804 C CA . LYS A 1 96 ? 18.921 -0.367 -9.376 1.00 69.00 96 LYS A CA 1
ATOM 805 C C . LYS A 1 96 ? 17.627 -1.169 -9.226 1.00 69.00 96 LYS A C 1
ATOM 807 O O . LYS A 1 96 ? 17.125 -1.690 -10.210 1.00 69.00 96 LYS A O 1
ATOM 812 N N . SER A 1 97 ? 17.084 -1.274 -8.016 1.00 75.19 97 SER A N 1
ATOM 813 C CA . SER A 1 97 ? 15.904 -2.085 -7.747 1.00 75.19 97 SER A CA 1
ATOM 814 C C . SER A 1 97 ? 14.614 -1.274 -7.834 1.00 75.19 97 SER A C 1
ATOM 816 O O . SER A 1 97 ? 14.548 -0.103 -7.438 1.00 75.19 97 SER A O 1
ATOM 818 N N . LEU A 1 98 ? 13.544 -1.953 -8.248 1.00 84.44 98 LEU A N 1
ATOM 819 C CA . LEU A 1 98 ? 12.179 -1.451 -8.161 1.00 84.44 98 LEU A CA 1
ATOM 820 C C . LEU A 1 98 ? 11.746 -1.106 -6.739 1.00 84.44 98 LEU A C 1
ATOM 822 O O . LEU A 1 98 ? 10.839 -0.293 -6.607 1.00 84.44 98 LEU A O 1
ATOM 826 N N . ILE A 1 99 ? 12.375 -1.629 -5.676 1.00 82.06 99 ILE A N 1
ATOM 827 C CA . ILE A 1 99 ? 11.883 -1.407 -4.304 1.00 82.06 99 ILE A CA 1
ATOM 828 C C . ILE A 1 99 ? 11.719 0.089 -3.972 1.00 82.06 99 ILE A C 1
ATOM 830 O O . ILE A 1 99 ? 10.731 0.468 -3.344 1.00 82.06 99 ILE A O 1
ATOM 834 N N . SER A 1 100 ? 12.624 0.958 -4.432 1.00 82.31 100 SER A N 1
ATOM 835 C CA . SER A 1 100 ? 12.488 2.412 -4.237 1.00 82.31 100 SER A CA 1
ATOM 836 C C . SER A 1 100 ? 11.204 2.974 -4.874 1.00 82.31 100 SER A C 1
ATOM 838 O O . SER A 1 100 ? 10.476 3.757 -4.252 1.00 82.31 100 SER A O 1
ATOM 840 N N . THR A 1 101 ? 10.870 2.505 -6.077 1.00 87.62 101 THR A N 1
ATOM 841 C CA . THR A 1 101 ? 9.603 2.798 -6.747 1.00 87.62 101 THR A CA 1
ATOM 842 C C . THR A 1 101 ? 8.425 2.223 -5.966 1.00 87.62 101 THR A C 1
ATOM 844 O O . THR A 1 101 ? 7.456 2.932 -5.721 1.00 87.62 101 THR A O 1
ATOM 847 N N . LEU A 1 102 ? 8.513 0.980 -5.497 1.00 85.00 102 LEU A N 1
ATOM 848 C CA . LEU A 1 102 ? 7.436 0.319 -4.751 1.00 85.00 102 LEU A CA 1
ATOM 849 C C . LEU A 1 102 ? 7.126 1.033 -3.427 1.00 85.00 102 LEU A C 1
ATOM 851 O O . LEU A 1 102 ? 5.966 1.179 -3.049 1.00 85.00 102 LEU A O 1
ATOM 855 N N . ILE A 1 103 ? 8.145 1.558 -2.750 1.00 83.00 103 ILE A N 1
ATOM 856 C CA . ILE A 1 103 ? 7.969 2.401 -1.562 1.00 83.00 103 ILE A CA 1
ATOM 857 C C . ILE A 1 103 ? 7.293 3.719 -1.927 1.00 83.00 103 ILE A C 1
ATOM 859 O O . ILE A 1 103 ? 6.438 4.196 -1.183 1.00 83.00 103 ILE A O 1
ATOM 863 N N . THR A 1 104 ? 7.637 4.299 -3.075 1.00 87.94 104 THR A N 1
ATOM 864 C CA . THR A 1 104 ? 6.963 5.498 -3.590 1.00 87.94 104 THR A CA 1
ATOM 865 C C . THR A 1 104 ? 5.488 5.215 -3.886 1.00 87.94 104 THR A C 1
ATOM 867 O O . THR A 1 104 ? 4.626 5.991 -3.473 1.00 87.94 104 THR A O 1
ATOM 870 N N . VAL A 1 105 ? 5.175 4.067 -4.495 1.00 90.56 105 VAL A N 1
ATOM 871 C CA . VAL A 1 105 ? 3.794 3.611 -4.710 1.00 90.56 105 VAL A CA 1
ATOM 872 C C . VAL A 1 105 ? 3.062 3.474 -3.378 1.00 90.56 105 VAL A C 1
ATOM 874 O O . VAL A 1 105 ? 2.001 4.076 -3.213 1.00 90.56 105 VAL A O 1
ATOM 877 N N . ALA A 1 106 ? 3.647 2.783 -2.397 1.00 86.06 106 ALA A N 1
ATOM 878 C CA . ALA A 1 106 ? 3.053 2.623 -1.071 1.00 86.06 106 ALA A CA 1
ATOM 879 C C . ALA A 1 106 ? 2.785 3.975 -0.394 1.00 86.06 106 ALA A C 1
ATOM 881 O O . ALA A 1 106 ? 1.685 4.217 0.101 1.00 86.06 106 ALA A O 1
ATOM 882 N N . LYS A 1 107 ? 3.758 4.893 -0.435 1.00 85.25 107 LYS A N 1
ATOM 883 C CA . LYS A 1 107 ? 3.621 6.261 0.088 1.00 85.25 107 LYS A CA 1
ATOM 884 C C . LYS A 1 107 ? 2.549 7.074 -0.636 1.00 85.25 107 LYS A C 1
ATOM 886 O O . LYS A 1 107 ? 2.018 7.999 -0.035 1.00 85.25 107 LYS A O 1
ATOM 891 N N . SER A 1 108 ? 2.218 6.742 -1.883 1.00 91.31 108 SER A N 1
ATOM 892 C CA . SER A 1 108 ? 1.126 7.389 -2.616 1.00 91.31 108 SER A CA 1
ATOM 893 C C . SER A 1 108 ? -0.244 6.775 -2.306 1.00 91.31 108 SER A C 1
ATOM 895 O O . SER A 1 108 ? -1.209 7.509 -2.122 1.00 91.31 108 SER A O 1
ATOM 897 N N . LEU A 1 109 ? -0.338 5.446 -2.178 1.00 89.69 109 LEU A N 1
ATOM 898 C CA . LEU A 1 109 ? -1.611 4.748 -1.982 1.00 89.69 109 LEU A CA 1
ATOM 899 C C . LEU A 1 109 ? -2.068 4.750 -0.522 1.00 89.69 109 LEU A C 1
ATOM 901 O O . LEU A 1 109 ? -3.250 4.950 -0.257 1.00 89.69 109 LEU A O 1
ATOM 905 N N . ILE A 1 110 ? -1.160 4.584 0.444 1.00 84.62 110 ILE A N 1
ATOM 906 C CA . ILE A 1 110 ? -1.533 4.547 1.867 1.00 84.62 110 ILE A CA 1
ATOM 907 C C . ILE A 1 110 ? -2.299 5.823 2.267 1.00 84.62 110 ILE A C 1
ATOM 909 O O . ILE A 1 110 ? -3.412 5.693 2.775 1.00 84.62 110 ILE A O 1
ATOM 913 N N . PRO A 1 111 ? -1.821 7.052 1.984 1.00 87.25 111 PRO A N 1
ATOM 914 C CA . PRO A 1 111 ? -2.554 8.267 2.344 1.00 87.25 111 PRO A CA 1
ATOM 915 C C . PRO A 1 111 ? -3.843 8.494 1.547 1.00 87.25 111 PRO A C 1
ATOM 917 O O . PRO A 1 111 ? -4.682 9.280 1.980 1.00 87.25 111 PRO A O 1
ATOM 920 N N . LEU A 1 112 ? -4.028 7.840 0.398 1.00 89.56 112 LEU A N 1
ATOM 921 C CA . LEU A 1 112 ? -5.287 7.913 -0.351 1.00 89.56 112 LEU A CA 1
ATOM 922 C C . LEU A 1 112 ? -6.361 7.031 0.292 1.00 89.56 112 LEU A C 1
ATOM 924 O O . LEU A 1 112 ? -7.517 7.435 0.400 1.00 89.56 112 LEU A O 1
ATOM 928 N N . PHE A 1 113 ? -5.972 5.860 0.795 1.00 87.81 113 PHE A N 1
ATOM 929 C CA . PHE A 1 113 ? -6.912 4.869 1.317 1.00 87.81 113 PHE A CA 1
ATOM 930 C C . PHE A 1 113 ? -6.966 4.791 2.850 1.00 87.81 113 PHE A C 1
ATOM 932 O O . PHE A 1 113 ? -7.857 4.140 3.385 1.00 87.81 113 PHE A O 1
ATOM 939 N N . TRP A 1 114 ? -6.106 5.503 3.589 1.00 82.88 114 TRP A N 1
ATOM 940 C CA . TRP A 1 114 ? -6.053 5.435 5.063 1.00 82.88 114 TRP A CA 1
ATOM 941 C C . TRP A 1 114 ? -7.365 5.795 5.776 1.00 82.88 114 TRP A C 1
ATOM 943 O O . TRP A 1 114 ? -7.657 5.254 6.840 1.00 82.88 114 TRP A O 1
ATOM 953 N N . LYS A 1 115 ? -8.165 6.705 5.205 1.00 81.00 115 LYS A N 1
ATOM 954 C CA . LYS A 1 115 ? -9.493 7.083 5.722 1.00 81.00 115 LYS A CA 1
ATOM 955 C C . LYS A 1 115 ? -10.627 6.276 5.093 1.00 81.00 115 LYS A C 1
ATOM 957 O O . LYS A 1 115 ? -11.767 6.385 5.545 1.00 81.00 115 LYS A O 1
ATOM 962 N N . SER A 1 116 ? -10.335 5.505 4.049 1.00 86.62 116 SER A N 1
ATOM 963 C CA . SER A 1 116 ? -11.329 4.689 3.371 1.00 86.62 116 SER A CA 1
ATOM 964 C C . SER A 1 116 ? -11.585 3.394 4.141 1.00 86.62 116 SER A C 1
ATOM 966 O O . SER A 1 116 ? -10.732 2.881 4.863 1.00 86.62 116 SER A O 1
ATOM 968 N N . LYS A 1 117 ? -12.792 2.846 3.975 1.00 86.69 117 LYS A N 1
ATOM 969 C CA . LYS A 1 117 ? -13.098 1.464 4.377 1.00 86.69 117 LYS A CA 1
ATOM 970 C C . LYS A 1 117 ? -12.573 0.449 3.361 1.00 86.69 117 LYS A C 1
ATOM 972 O O . LYS A 1 117 ? -12.501 -0.735 3.670 1.00 86.69 117 LYS A O 1
ATOM 977 N N . THR A 1 118 ? -12.261 0.911 2.154 1.00 86.88 118 THR A N 1
ATOM 978 C CA . THR A 1 118 ? -11.679 0.103 1.089 1.00 86.88 118 THR A CA 1
ATOM 979 C C . THR A 1 118 ? -10.160 0.180 1.162 1.00 86.88 118 THR A C 1
ATOM 981 O O . THR A 1 118 ? -9.592 1.231 1.450 1.00 86.88 118 THR A O 1
ATOM 984 N N . ILE A 1 119 ? -9.508 -0.948 0.909 1.00 86.44 119 ILE A N 1
ATOM 985 C CA . ILE A 1 119 ? -8.057 -1.045 0.738 1.00 86.44 119 ILE A CA 1
ATOM 986 C C . ILE A 1 119 ? -7.748 -1.079 -0.769 1.00 86.44 119 ILE A C 1
ATOM 988 O O . ILE A 1 119 ? -8.555 -1.658 -1.500 1.00 86.44 119 ILE A O 1
ATOM 992 N N . PRO A 1 120 ? -6.647 -0.477 -1.264 1.00 89.88 120 PRO A N 1
ATOM 993 C CA . PRO A 1 120 ? -6.202 -0.620 -2.640 1.00 89.88 120 PRO A CA 1
ATOM 994 C C . PRO A 1 120 ? -6.071 -2.087 -2.991 1.00 89.88 120 PRO A C 1
ATOM 996 O O . PRO A 1 120 ? -5.427 -2.871 -2.295 1.00 89.88 120 PRO A O 1
ATOM 999 N N . THR A 1 121 ? -6.693 -2.426 -4.101 1.00 90.75 121 THR A N 1
ATOM 1000 C CA . THR A 1 121 ? -6.607 -3.727 -4.737 1.00 90.75 121 THR A CA 1
ATOM 1001 C C . THR A 1 121 ? -5.252 -3.887 -5.415 1.00 90.75 121 THR A C 1
ATOM 1003 O O . THR A 1 121 ? -4.571 -2.910 -5.723 1.00 90.75 121 THR A O 1
ATOM 1006 N N . LEU A 1 122 ? -4.873 -5.125 -5.730 1.00 87.75 122 LEU A N 1
ATOM 1007 C CA . LEU A 1 122 ? -3.663 -5.405 -6.511 1.00 87.75 122 LEU A CA 1
ATOM 1008 C C . LEU A 1 122 ? -3.648 -4.647 -7.857 1.00 87.75 122 LEU A C 1
ATOM 1010 O O . LEU A 1 122 ? -2.580 -4.247 -8.315 1.00 87.75 122 LEU A O 1
ATOM 1014 N N . LYS A 1 123 ? -4.828 -4.385 -8.441 1.00 91.00 123 LYS A N 1
ATOM 1015 C CA . LYS A 1 123 ? -5.005 -3.558 -9.642 1.00 91.00 123 LYS A CA 1
ATOM 1016 C C . LYS A 1 123 ? -4.563 -2.116 -9.395 1.00 91.00 123 LYS A C 1
ATOM 1018 O O . LYS A 1 123 ? -3.782 -1.592 -10.179 1.00 91.00 123 LYS A O 1
ATOM 1023 N N . ASP A 1 124 ? -4.981 -1.505 -8.286 1.00 92.38 124 ASP A N 1
ATOM 1024 C CA . ASP A 1 124 ? -4.594 -0.130 -7.929 1.00 92.38 124 ASP A CA 1
ATOM 1025 C C . ASP A 1 124 ? -3.075 0.009 -7.781 1.00 92.38 124 ASP A C 1
ATOM 1027 O O . ASP A 1 124 ? -2.470 0.959 -8.281 1.00 92.38 124 ASP A O 1
ATOM 1031 N N . TRP A 1 125 ? -2.441 -0.978 -7.144 1.00 90.75 125 TRP A N 1
ATOM 1032 C CA . TRP A 1 125 ? -0.988 -1.023 -7.031 1.00 90.75 125 TRP A CA 1
ATOM 1033 C C . TRP A 1 125 ? -0.307 -1.151 -8.394 1.00 90.75 125 TRP A C 1
ATOM 1035 O O . TRP A 1 125 ? 0.599 -0.377 -8.699 1.00 90.75 125 TRP A O 1
ATOM 1045 N N . ALA A 1 126 ? -0.751 -2.097 -9.224 1.00 90.62 126 ALA A N 1
ATOM 1046 C CA . ALA A 1 126 ? -0.180 -2.342 -10.543 1.00 90.62 126 ALA A CA 1
ATOM 1047 C C . ALA A 1 126 ? -0.327 -1.129 -11.478 1.00 90.62 126 ALA A C 1
ATOM 1049 O O . ALA A 1 126 ? 0.622 -0.764 -12.175 1.00 90.62 126 ALA A O 1
ATOM 1050 N N . LEU A 1 127 ? -1.484 -0.461 -11.448 1.00 93.31 127 LEU A N 1
ATOM 1051 C CA . LEU A 1 127 ? -1.720 0.779 -12.186 1.00 93.31 127 LEU A CA 1
ATOM 1052 C C . LEU A 1 127 ? -0.780 1.891 -11.718 1.00 93.31 127 LEU A C 1
ATOM 1054 O O . LEU A 1 127 ? -0.201 2.587 -12.549 1.00 93.31 127 LEU A O 1
ATOM 1058 N N . LYS A 1 128 ? -0.565 2.027 -10.404 1.00 94.81 128 LYS A N 1
ATOM 1059 C CA . LYS A 1 128 ? 0.319 3.063 -9.861 1.00 94.81 128 LYS A CA 1
ATOM 1060 C C . LYS A 1 128 ? 1.797 2.807 -10.163 1.00 94.81 128 LYS A C 1
ATOM 1062 O O . LYS A 1 128 ? 2.537 3.754 -10.422 1.00 94.81 128 LYS A O 1
ATOM 1067 N N . VAL A 1 129 ? 2.233 1.545 -10.167 1.00 93.19 129 VAL A N 1
ATOM 1068 C CA . VAL A 1 129 ? 3.578 1.166 -10.636 1.00 93.19 129 VAL A CA 1
ATOM 1069 C C . VAL A 1 129 ? 3.743 1.523 -12.114 1.00 93.19 129 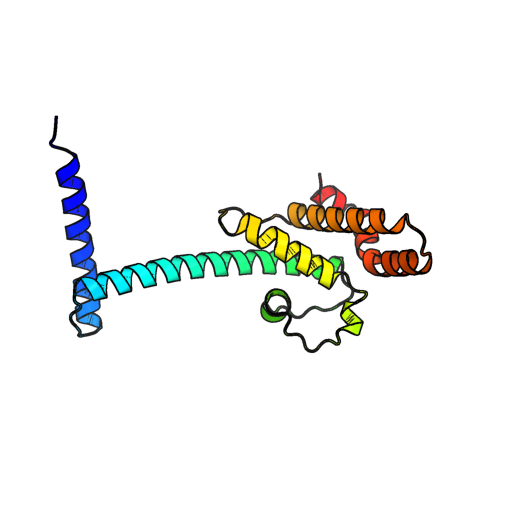VAL A C 1
ATOM 1071 O O . VAL A 1 129 ? 4.738 2.155 -12.470 1.00 93.19 129 VAL A O 1
ATOM 1074 N N . ASN A 1 130 ? 2.756 1.184 -12.953 1.00 94.62 130 ASN A N 1
ATOM 1075 C CA . ASN A 1 130 ? 2.780 1.517 -14.377 1.00 94.62 130 ASN A CA 1
ATOM 1076 C C . ASN A 1 130 ? 2.837 3.033 -14.608 1.00 94.62 130 ASN A C 1
ATOM 1078 O O . ASN A 1 130 ? 3.621 3.499 -15.422 1.00 94.62 130 ASN A O 1
ATOM 1082 N N . GLU A 1 131 ? 2.055 3.812 -13.860 1.00 95.94 131 GLU A N 1
ATOM 1083 C CA . GLU A 1 131 ? 2.081 5.276 -13.926 1.00 95.94 131 GLU A CA 1
ATOM 1084 C C . GLU A 1 131 ? 3.499 5.822 -13.679 1.00 95.94 131 GLU A C 1
ATOM 1086 O O . GLU A 1 131 ? 4.000 6.622 -14.468 1.00 95.94 131 GLU A O 1
ATOM 1091 N N . ILE A 1 132 ? 4.185 5.352 -12.627 1.00 94.81 132 ILE A N 1
ATOM 1092 C CA . ILE A 1 132 ? 5.564 5.776 -12.336 1.00 94.81 132 ILE A CA 1
ATOM 1093 C C . ILE A 1 132 ? 6.529 5.329 -13.440 1.00 94.81 132 ILE A C 1
ATOM 1095 O O . ILE A 1 132 ? 7.397 6.113 -13.819 1.00 94.81 132 ILE A O 1
ATOM 1099 N N . TYR A 1 133 ? 6.379 4.111 -13.971 1.00 94.06 133 TYR A N 1
ATOM 1100 C CA . TYR A 1 133 ? 7.181 3.634 -15.102 1.00 94.06 133 TYR A CA 1
ATOM 1101 C C . TYR A 1 133 ? 7.060 4.568 -16.310 1.00 94.06 133 TYR A C 1
ATOM 1103 O O . TYR A 1 133 ? 8.079 5.030 -16.819 1.00 94.06 133 TYR A O 1
ATOM 1111 N N . GLN A 1 134 ? 5.832 4.911 -16.716 1.00 93.69 134 GLN A N 1
ATOM 1112 C CA . GLN A 1 134 ? 5.590 5.828 -17.833 1.00 93.69 134 GLN A CA 1
ATOM 1113 C C . GLN A 1 134 ? 6.226 7.198 -17.565 1.00 93.69 134 GLN A C 1
ATOM 1115 O O . GLN A 1 134 ? 6.917 7.739 -18.423 1.00 93.69 134 GLN A O 1
ATOM 1120 N N . PHE A 1 135 ? 6.086 7.736 -16.348 1.00 92.94 135 PHE A N 1
ATOM 1121 C CA . PHE A 1 135 ? 6.736 8.995 -15.973 1.00 92.94 135 PHE A CA 1
ATOM 1122 C C . PHE A 1 135 ? 8.266 8.938 -16.019 1.00 92.94 135 PHE A C 1
ATOM 1124 O O . PHE A 1 135 ? 8.892 9.926 -16.403 1.00 92.94 135 PHE A O 1
ATOM 1131 N N . GLU A 1 136 ? 8.892 7.834 -15.604 1.00 91.25 136 GLU A N 1
ATOM 1132 C CA . GLU A 1 136 ? 10.342 7.674 -15.739 1.00 91.25 136 GLU A CA 1
ATOM 1133 C C . GLU A 1 136 ? 10.746 7.531 -17.212 1.00 91.25 136 GLU A C 1
ATOM 1135 O O . GLU A 1 136 ? 11.724 8.150 -17.622 1.00 91.25 136 GLU A O 1
ATOM 1140 N N . HIS A 1 137 ? 9.963 6.811 -18.019 1.00 89.00 137 HIS A N 1
ATOM 1141 C CA . HIS A 1 137 ? 10.188 6.674 -19.455 1.00 89.00 137 HIS A CA 1
ATOM 1142 C C . HIS A 1 137 ? 10.121 8.030 -20.176 1.00 89.00 137 HIS A C 1
ATOM 1144 O O . HIS A 1 137 ? 11.052 8.380 -20.894 1.00 89.00 137 HIS A O 1
ATOM 1150 N N . TYR A 1 138 ? 9.110 8.864 -19.914 1.00 89.75 138 TYR A N 1
ATOM 1151 C CA . TYR A 1 138 ? 9.018 10.205 -20.515 1.00 89.75 138 TYR A CA 1
ATOM 11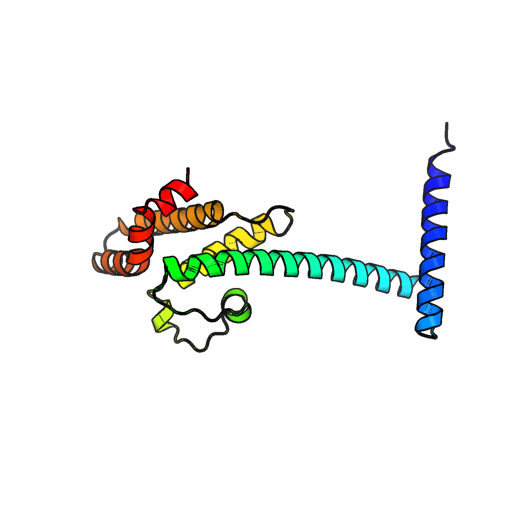52 C C . TYR A 1 138 ? 10.197 11.123 -20.156 1.00 89.75 138 TYR A C 1
ATOM 1154 O O . TYR A 1 138 ? 10.544 12.015 -20.924 1.00 89.75 138 TYR A O 1
ATOM 1162 N N . LYS A 1 139 ? 10.865 10.898 -19.017 1.00 86.62 139 LYS A N 1
ATOM 1163 C CA . LYS A 1 139 ? 12.087 11.639 -18.657 1.00 86.62 139 LYS A CA 1
ATOM 1164 C C . LYS A 1 139 ? 13.317 11.197 -19.456 1.00 86.62 139 LYS A C 1
ATOM 1166 O O . LYS A 1 139 ? 14.305 11.923 -19.468 1.00 86.62 139 LYS A O 1
ATOM 1171 N N . THR A 1 140 ? 13.294 10.018 -20.085 1.00 79.56 140 THR A N 1
ATOM 1172 C CA . THR A 1 140 ? 14.453 9.457 -20.805 1.00 79.56 140 THR A CA 1
ATOM 1173 C C . THR A 1 140 ? 14.641 10.018 -22.211 1.00 79.56 140 THR A C 1
ATOM 1175 O O . THR A 1 140 ? 15.757 9.959 -22.722 1.00 79.56 140 THR A O 1
ATOM 1178 N N . GLU A 1 141 ? 13.603 10.601 -22.822 1.00 66.50 141 GLU A N 1
ATOM 1179 C CA . GLU A 1 141 ? 13.647 11.076 -24.217 1.00 66.50 141 GLU A CA 1
ATOM 1180 C C . GLU A 1 141 ? 14.652 12.230 -24.444 1.00 66.50 141 GLU A C 1
ATOM 1182 O O . GLU A 1 141 ? 14.931 12.601 -25.579 1.00 66.50 141 GLU A O 1
ATOM 1187 N N . THR A 1 142 ? 15.268 12.765 -23.383 1.00 63.47 142 THR A N 1
ATOM 1188 C CA . THR A 1 142 ? 16.172 13.927 -23.408 1.00 63.47 142 THR A CA 1
ATOM 1189 C C . THR A 1 142 ? 17.656 13.607 -23.118 1.00 63.47 142 THR A C 1
ATOM 1191 O O . THR A 1 142 ? 18.307 14.299 -22.343 1.00 63.47 142 THR A O 1
ATOM 1194 N N . SER A 1 143 ? 18.255 12.645 -23.843 1.00 62.91 143 SER A N 1
ATOM 1195 C CA . SER A 1 143 ? 19.695 12.689 -24.238 1.00 62.91 143 SER A CA 1
ATOM 1196 C C . SER A 1 143 ? 20.759 11.854 -23.484 1.00 62.91 143 SER A C 1
ATOM 1198 O O . SER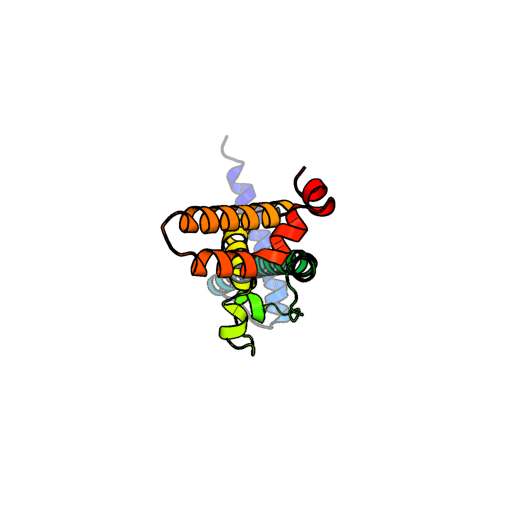 A 1 143 ? 21.939 12.202 -23.557 1.00 62.91 143 SER A O 1
ATOM 1200 N N . ASN A 1 144 ? 20.446 10.729 -22.818 1.00 83.31 144 ASN A N 1
ATOM 1201 C CA . ASN A 1 144 ? 21.506 9.853 -22.266 1.00 83.31 144 ASN A CA 1
ATOM 1202 C C . ASN A 1 144 ? 21.269 8.338 -22.495 1.00 83.31 144 ASN A C 1
ATOM 1204 O O . ASN A 1 144 ? 20.466 7.736 -21.779 1.00 83.31 144 ASN A O 1
ATOM 1208 N N . PRO A 1 145 ? 22.016 7.682 -23.411 1.00 85.44 145 PRO A N 1
ATOM 1209 C CA . PRO A 1 145 ? 21.916 6.238 -23.666 1.00 85.44 145 PRO A CA 1
ATOM 1210 C C . PRO A 1 145 ? 22.161 5.368 -22.425 1.00 85.44 145 PRO A C 1
ATOM 1212 O O . PRO A 1 145 ? 21.486 4.362 -22.217 1.00 85.44 145 PRO A O 1
ATOM 1215 N N . GLN A 1 146 ? 23.081 5.781 -21.549 1.00 88.00 146 GLN A N 1
ATOM 1216 C CA . GLN A 1 146 ? 23.393 5.040 -20.328 1.00 88.00 146 GLN A CA 1
ATOM 1217 C C . GLN A 1 146 ? 22.255 5.117 -19.302 1.00 88.00 146 GLN A C 1
ATOM 121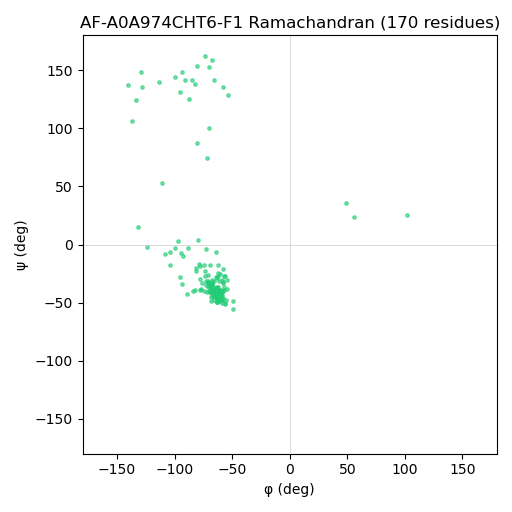9 O O . GLN A 1 146 ? 22.080 4.218 -18.478 1.00 88.00 146 GLN A O 1
ATOM 1224 N N . TYR A 1 147 ? 21.445 6.177 -19.337 1.00 86.62 147 TYR A N 1
ATOM 1225 C CA . TYR A 1 147 ? 20.248 6.263 -18.506 1.00 86.62 147 TYR A CA 1
ATOM 1226 C C . TYR A 1 147 ? 19.175 5.269 -18.968 1.00 86.62 147 TYR A C 1
ATOM 1228 O O . TYR A 1 147 ? 18.586 4.595 -18.124 1.00 86.62 147 TYR A O 1
ATOM 1236 N N . LEU A 1 148 ? 18.986 5.108 -20.283 1.00 88.12 148 LEU A N 1
ATOM 1237 C CA . LEU A 1 148 ? 18.042 4.140 -20.851 1.00 88.12 148 LEU A CA 1
ATOM 1238 C C . LEU A 1 148 ? 18.413 2.693 -20.493 1.00 88.12 148 LEU A C 1
ATOM 1240 O O . LEU A 1 148 ? 17.539 1.905 -20.133 1.00 88.12 148 LEU A O 1
ATOM 1244 N N . GLU A 1 149 ? 19.704 2.351 -20.522 1.00 88.56 149 GLU A N 1
ATOM 1245 C CA . GLU A 1 149 ? 20.177 1.030 -20.094 1.00 88.56 149 GLU A CA 1
ATOM 1246 C C . GLU A 1 149 ? 19.866 0.777 -18.609 1.00 88.56 149 GLU A C 1
ATOM 1248 O O . GLU A 1 149 ? 19.317 -0.264 -18.248 1.00 88.56 149 GLU A O 1
ATOM 1253 N N . ASN A 1 150 ? 20.138 1.759 -17.742 1.00 87.75 150 ASN A N 1
ATOM 1254 C CA . ASN A 1 150 ? 19.825 1.656 -16.315 1.00 87.75 150 ASN A CA 1
ATOM 1255 C C . ASN A 1 150 ? 18.314 1.555 -16.052 1.00 87.75 150 ASN A C 1
ATOM 1257 O O . ASN A 1 150 ? 17.898 0.803 -15.170 1.00 87.75 150 ASN A O 1
ATOM 1261 N N . LEU A 1 151 ? 17.495 2.293 -16.809 1.00 89.06 151 LEU A N 1
ATOM 1262 C CA . LEU A 1 151 ? 16.038 2.215 -16.742 1.00 89.06 151 LEU A CA 1
ATOM 1263 C C . LEU A 1 151 ? 15.559 0.816 -17.158 1.00 89.06 151 LEU A C 1
ATOM 1265 O O . LEU A 1 151 ? 14.795 0.186 -16.434 1.00 89.06 151 LEU A O 1
ATOM 1269 N N . THR A 1 152 ? 16.076 0.291 -18.267 1.00 89.12 152 THR A N 1
ATOM 1270 C CA . THR A 1 152 ? 15.738 -1.051 -18.762 1.00 89.12 152 THR A CA 1
ATOM 1271 C C . THR A 1 152 ? 16.104 -2.128 -17.743 1.00 89.12 152 THR A C 1
ATOM 1273 O O . THR A 1 152 ? 15.272 -2.972 -17.424 1.00 89.12 152 THR A O 1
ATOM 1276 N N . GLN A 1 153 ? 17.308 -2.063 -17.160 1.00 88.06 153 GLN A N 1
ATOM 1277 C CA . GLN A 1 153 ? 17.732 -2.987 -16.101 1.00 88.06 153 GLN A CA 1
ATOM 1278 C C . GLN A 1 153 ? 16.818 -2.904 -14.873 1.00 88.06 153 GLN A C 1
ATOM 1280 O O . GLN A 1 153 ? 16.395 -3.933 -14.352 1.00 88.06 153 GLN A O 1
ATOM 1285 N N . LYS A 1 154 ? 16.483 -1.687 -14.425 1.00 89.31 154 LYS A N 1
ATOM 1286 C CA . LYS A 1 154 ? 15.602 -1.468 -13.269 1.00 89.31 154 LYS A CA 1
ATOM 1287 C C . LYS A 1 154 ? 14.210 -2.057 -13.497 1.00 89.31 154 LYS A C 1
ATOM 1289 O O . LYS A 1 154 ? 13.655 -2.662 -12.587 1.00 89.31 154 LYS A O 1
ATOM 1294 N N . TRP A 1 155 ? 13.640 -1.869 -14.683 1.00 91.94 155 TRP A N 1
ATOM 1295 C CA . TRP A 1 155 ? 12.251 -2.224 -14.986 1.00 91.94 155 TRP A CA 1
ATOM 1296 C C . TRP A 1 155 ? 12.081 -3.586 -15.666 1.00 91.94 155 TRP A C 1
ATOM 1298 O O . TRP A 1 155 ? 10.953 -3.968 -15.959 1.00 91.94 155 TRP A O 1
ATOM 1308 N N . PHE A 1 156 ? 13.160 -4.346 -15.869 1.00 90.25 156 PHE A N 1
ATOM 1309 C CA . PHE A 1 156 ? 13.148 -5.615 -16.601 1.00 90.25 156 PHE A CA 1
ATOM 1310 C C . PHE A 1 156 ? 12.044 -6.582 -16.140 1.00 90.25 156 PHE A C 1
ATOM 1312 O O . PHE A 1 156 ? 11.192 -6.972 -16.935 1.00 90.25 156 PHE A O 1
ATOM 1319 N N . TYR A 1 157 ? 11.996 -6.911 -14.845 1.00 88.50 157 TYR A N 1
ATOM 1320 C CA . TYR A 1 157 ? 10.989 -7.836 -14.304 1.00 88.50 157 TYR A CA 1
ATOM 1321 C C . TYR A 1 157 ? 9.565 -7.277 -14.354 1.00 88.50 157 TYR A C 1
ATOM 1323 O O . TYR A 1 157 ? 8.605 -8.027 -14.509 1.00 88.50 157 TYR A O 1
ATOM 1331 N N . TRP A 1 158 ? 9.415 -5.955 -14.247 1.00 91.31 158 TRP A N 1
ATOM 1332 C CA . TRP A 1 158 ? 8.113 -5.315 -14.397 1.00 91.31 158 TRP A CA 1
ATOM 1333 C C . TRP A 1 158 ? 7.593 -5.447 -15.829 1.00 91.31 158 TRP A C 1
ATOM 1335 O O . TRP A 1 158 ? 6.442 -5.825 -16.014 1.00 91.31 158 TRP A O 1
ATOM 1345 N N . LEU A 1 159 ? 8.448 -5.210 -16.827 1.00 92.94 159 LEU A N 1
ATOM 1346 C CA . LEU A 1 159 ? 8.092 -5.353 -18.240 1.00 92.94 159 LEU A CA 1
ATOM 1347 C C . LEU A 1 159 ? 7.699 -6.797 -18.580 1.00 92.94 159 LEU A C 1
ATOM 1349 O O . LEU A 1 159 ? 6.654 -7.031 -19.184 1.00 92.94 159 LEU A O 1
ATOM 1353 N N . GLN A 1 160 ? 8.469 -7.776 -18.091 1.00 91.12 160 GLN A N 1
ATOM 1354 C CA . GLN A 1 160 ? 8.110 -9.192 -18.226 1.00 91.12 160 GLN A CA 1
ATOM 1355 C C . GLN A 1 160 ? 6.743 -9.506 -17.611 1.00 91.12 160 GLN A C 1
ATOM 1357 O O . GLN A 1 160 ? 5.958 -10.273 -18.171 1.00 91.12 160 GLN A O 1
ATOM 1362 N N . PHE A 1 161 ? 6.436 -8.911 -16.457 1.00 90.38 161 PHE A N 1
ATOM 1363 C CA . PHE A 1 161 ? 5.137 -9.094 -15.832 1.00 90.38 161 PHE A CA 1
ATOM 1364 C C . PHE A 1 161 ? 4.005 -8.445 -16.627 1.00 90.38 161 PHE A C 1
ATOM 1366 O O . PHE A 1 161 ? 2.957 -9.075 -16.772 1.00 90.38 161 PHE A O 1
ATOM 1373 N N . THR A 1 162 ? 4.190 -7.236 -17.163 1.00 93.25 162 THR A N 1
ATOM 1374 C CA . THR A 1 162 ? 3.143 -6.554 -17.940 1.00 93.25 162 THR A CA 1
ATOM 1375 C C . THR A 1 162 ? 2.742 -7.319 -19.200 1.00 93.25 162 THR A C 1
ATOM 1377 O O . THR A 1 162 ? 1.587 -7.243 -19.619 1.00 93.25 162 THR A O 1
ATOM 1380 N N . ASP A 1 163 ? 3.651 -8.126 -19.750 1.00 93.75 163 ASP A N 1
ATOM 1381 C CA . ASP A 1 163 ? 3.370 -8.993 -20.897 1.00 93.75 163 ASP A CA 1
ATOM 1382 C C . ASP A 1 163 ? 2.588 -10.265 -20.520 1.00 93.75 163 ASP A C 1
ATOM 1384 O O . ASP A 1 163 ? 1.957 -10.893 -21.376 1.00 93.75 163 ASP A O 1
ATOM 1388 N N . SER A 1 164 ? 2.583 -10.639 -19.237 1.00 93.69 164 SER A N 1
ATOM 1389 C CA . SER A 1 164 ? 1.949 -11.864 -18.748 1.00 93.69 164 SER A CA 1
ATOM 1390 C C . SER A 1 164 ? 0.414 -11.817 -18.797 1.00 93.69 164 SER A C 1
ATOM 1392 O O . SER A 1 164 ? -0.228 -10.774 -18.644 1.00 93.69 164 SER A O 1
ATOM 1394 N N . GLN A 1 165 ? -0.209 -12.994 -18.927 1.00 93.88 165 GLN A N 1
ATOM 1395 C CA . GLN A 1 165 ? -1.668 -13.130 -18.846 1.00 93.88 165 GLN A CA 1
ATOM 1396 C C . GLN A 1 165 ? -2.216 -12.742 -17.464 1.00 93.88 165 GLN A C 1
ATOM 1398 O O . GLN A 1 165 ? -3.350 -12.269 -17.347 1.00 93.88 165 GLN A O 1
ATOM 1403 N N . GLU A 1 166 ? -1.408 -12.919 -16.416 1.00 89.69 166 GLU A N 1
ATOM 1404 C CA . GLU A 1 166 ? -1.773 -12.529 -15.057 1.00 89.69 166 GLU A CA 1
ATOM 1405 C C . GLU A 1 166 ? -2.019 -11.019 -14.975 1.00 89.69 166 GLU A C 1
ATOM 1407 O O . GLU A 1 166 ? -3.063 -10.598 -14.480 1.00 89.69 166 GLU A O 1
ATOM 1412 N N . TYR A 1 167 ? -1.113 -10.205 -15.526 1.00 90.94 167 TYR A N 1
ATOM 1413 C CA . TYR A 1 167 ? -1.273 -8.752 -15.544 1.00 90.94 167 TYR A CA 1
ATOM 1414 C C . TYR A 1 167 ? -2.516 -8.313 -16.318 1.00 90.94 167 TYR A C 1
ATOM 1416 O O . TYR A 1 167 ? -3.262 -7.445 -15.860 1.00 90.94 167 TYR A O 1
ATOM 1424 N N . ARG A 1 168 ? -2.794 -8.951 -17.460 1.00 92.75 168 ARG A N 1
ATOM 1425 C CA . ARG A 1 168 ? -3.998 -8.669 -18.258 1.00 92.75 168 ARG A CA 1
ATOM 1426 C C . ARG A 1 168 ? -5.273 -8.962 -17.474 1.00 92.75 168 ARG A C 1
ATOM 1428 O O . ARG A 1 168 ? -6.181 -8.143 -17.466 1.00 92.75 168 ARG A O 1
ATOM 1435 N N . THR A 1 169 ? -5.305 -10.087 -16.762 1.00 92.62 169 THR A N 1
ATOM 1436 C CA . THR A 1 169 ? -6.440 -10.475 -15.906 1.00 92.62 169 THR A CA 1
ATOM 1437 C C . THR A 1 169 ? -6.587 -9.540 -14.705 1.00 92.62 169 THR A C 1
ATOM 1439 O O . THR A 1 169 ? -7.691 -9.253 -14.256 1.00 92.62 169 THR A O 1
ATOM 1442 N N . LEU A 1 170 ? -5.466 -9.045 -14.179 1.00 89.19 170 LEU A N 1
ATOM 1443 C CA . LEU A 1 170 ? -5.444 -8.110 -13.061 1.00 89.19 170 LEU A CA 1
ATOM 1444 C C . LEU A 1 170 ? -5.948 -6.711 -13.450 1.00 89.19 170 LEU A C 1
ATOM 1446 O O . LEU A 1 170 ? -6.499 -6.003 -12.607 1.00 89.19 170 LEU A O 1
ATOM 1450 N N . THR A 1 171 ? -5.723 -6.296 -14.699 1.00 88.56 171 THR A N 1
ATOM 1451 C CA . THR A 1 171 ? -5.984 -4.927 -15.174 1.00 88.56 171 THR A CA 1
ATOM 1452 C C . THR A 1 171 ? -7.238 -4.773 -16.029 1.00 88.56 171 THR A C 1
ATOM 1454 O O . THR A 1 171 ? -7.737 -3.646 -16.106 1.00 88.56 171 THR A O 1
ATOM 1457 N N . SER A 1 172 ? -7.791 -5.860 -16.585 1.00 89.12 172 SER A N 1
ATOM 1458 C CA . SER A 1 172 ? -9.153 -5.886 -17.150 1.00 89.12 172 SER A CA 1
ATOM 1459 C C . SER A 1 172 ? -10.182 -5.388 -16.137 1.00 89.12 172 SER A C 1
ATOM 1461 O O . SER A 1 172 ? -11.039 -4.566 -16.513 1.00 89.12 172 SER A O 1
#

Organism: Xenopus laevis (NCBI:txid8355)

Solvent-accessible surface area (backbone atoms only — not comparable to full-atom values): 10185 Å² total; per-residue (Å²): 142,82,77,69,71,64,58,60,60,52,56,57,54,56,57,55,53,63,59,49,59,54,52,28,61,76,67,74,44,89,73,54,75,67,56,48,52,49,51,54,53,49,53,51,50,50,53,51,52,50,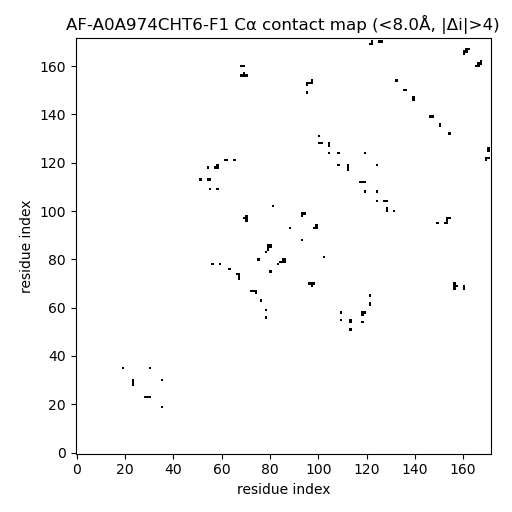53,45,51,52,49,51,49,55,53,50,56,60,46,61,73,49,46,68,71,53,37,97,60,90,71,75,98,44,70,50,43,72,77,67,61,62,60,96,68,59,69,76,70,46,73,56,38,51,63,61,56,52,49,51,40,47,67,56,47,47,76,70,31,63,86,47,96,57,74,82,48,74,43,55,53,51,51,48,50,48,53,51,50,52,56,55,53,69,65,51,83,80,82,48,74,71,56,52,53,53,49,48,64,35,41,44,47,49,55,58,40,64,74,32,70,65,42,51,68,55,65,108

Sequence (172 aa):
MTGFTGRVTAITKLTKRRRSYKWERELQRTFTDSEWQTVVTNSYRSTICARLQENNYKLLSQWYRLLPKFTDMAIPDSASFFLLHCNEMSPARYRKSLISTLITVAKSLIPLFWKSKTIPTLKDWALKVNEIYQFEHYKTETSNPQYLENLTQKWFYWLQFTDSQEYRTLTS